Protein AF-S7WW67-F1 (afdb_monomer)

Secondary structure (DSSP, 8-state):
-HHHHHHHHHTHHHHHHHHHHHHHHHHHHHTS-GGGHHHHHHHHHHHGGGHHHHHHHHHHTS-TT-HHHHHHHHHHHHHHHHHHHHHHHHHHHHHHHHHTTSSS-S---S---------------TTSS--SS----------PPPTT--SSSSSS------

Structure (mmCIF, N/CA/C/O backbone):
data_AF-S7WW67-F1
#
_entry.id   AF-S7WW67-F1
#
loop_
_atom_site.group_PDB
_atom_site.id
_atom_site.type_symbol
_atom_site.label_atom_id
_atom_site.label_alt_id
_atom_site.label_comp_id
_atom_site.label_asym_id
_atom_site.label_entity_id
_atom_site.label_seq_id
_atom_site.pdbx_PDB_ins_code
_atom_site.Cartn_x
_atom_site.Cartn_y
_atom_site.Cartn_z
_atom_site.occupancy
_atom_site.B_iso_or_equiv
_atom_site.auth_seq_id
_atom_site.auth_comp_id
_atom_site.auth_asym_id
_atom_site.auth_atom_id
_atom_site.pdbx_PDB_model_num
ATOM 1 N N . MET A 1 1 ? 15.824 29.096 -11.589 1.00 63.78 1 MET A N 1
ATOM 2 C CA . MET A 1 1 ? 14.530 29.105 -10.873 1.00 63.78 1 MET A CA 1
ATOM 3 C C . MET A 1 1 ? 13.388 28.657 -11.778 1.00 63.78 1 MET A C 1
ATOM 5 O O . MET A 1 1 ? 12.548 27.912 -11.303 1.00 63.78 1 MET A O 1
ATOM 9 N N . GLU A 1 2 ? 13.419 28.998 -13.070 1.00 87.81 2 GLU A N 1
ATOM 10 C CA . GLU A 1 2 ? 12.403 28.602 -14.067 1.00 87.81 2 GLU A CA 1
ATOM 11 C C . GLU A 1 2 ? 12.081 27.098 -14.121 1.00 87.81 2 GLU A C 1
ATOM 13 O O . GLU A 1 2 ? 10.916 26.730 -14.059 1.00 87.81 2 GLU A O 1
ATOM 18 N N . ALA A 1 3 ? 13.087 26.213 -14.122 1.00 87.62 3 ALA A N 1
ATOM 19 C CA . ALA A 1 3 ? 12.858 24.762 -14.214 1.00 87.62 3 ALA A CA 1
ATOM 20 C C . ALA A 1 3 ? 12.013 24.185 -13.058 1.00 87.62 3 ALA A C 1
ATOM 22 O O . ALA A 1 3 ? 11.280 23.215 -13.235 1.00 87.62 3 ALA A O 1
ATOM 23 N N . ILE A 1 4 ? 12.100 24.784 -11.865 1.00 88.38 4 ILE A N 1
ATOM 24 C CA . ILE A 1 4 ? 11.300 24.361 -10.707 1.00 88.38 4 ILE A CA 1
ATOM 25 C C . ILE A 1 4 ? 9.850 24.820 -10.883 1.00 88.38 4 ILE A C 1
ATOM 27 O O . ILE A 1 4 ? 8.924 24.062 -10.606 1.00 88.38 4 ILE A O 1
ATOM 31 N N . ILE A 1 5 ? 9.652 26.049 -11.363 1.00 88.56 5 ILE A N 1
ATOM 32 C CA . ILE A 1 5 ? 8.323 26.625 -11.592 1.00 88.56 5 ILE A CA 1
ATOM 33 C C . ILE A 1 5 ? 7.594 25.853 -12.700 1.00 88.56 5 ILE A C 1
ATOM 35 O O . ILE A 1 5 ? 6.417 25.527 -12.550 1.00 88.56 5 ILE A O 1
ATOM 39 N N . GLU A 1 6 ? 8.304 25.479 -13.762 1.00 89.50 6 GLU A N 1
ATOM 40 C CA . GLU A 1 6 ? 7.775 24.658 -14.853 1.00 89.50 6 GLU A CA 1
ATOM 41 C C . GLU A 1 6 ? 7.362 23.259 -14.370 1.00 89.50 6 GLU A C 1
ATOM 43 O O . GLU A 1 6 ? 6.241 22.819 -14.627 1.00 89.50 6 GLU A O 1
ATOM 48 N N . TYR A 1 7 ? 8.208 22.592 -13.576 1.00 90.69 7 TYR A N 1
ATOM 49 C CA . TYR A 1 7 ? 7.877 21.285 -13.001 1.00 90.69 7 TYR A CA 1
ATOM 50 C C . TYR A 1 7 ? 6.633 21.332 -12.098 1.00 90.69 7 TYR A C 1
ATOM 52 O O . TYR A 1 7 ? 5.795 20.427 -12.141 1.00 90.69 7 TYR A O 1
ATOM 60 N N . ILE A 1 8 ? 6.486 22.392 -11.295 1.00 90.00 8 ILE A N 1
ATOM 61 C CA . ILE A 1 8 ? 5.314 22.586 -10.427 1.00 90.00 8 ILE A CA 1
ATOM 62 C C . ILE A 1 8 ? 4.054 22.838 -11.260 1.00 90.00 8 ILE A C 1
ATOM 64 O O . ILE A 1 8 ? 2.995 22.304 -10.934 1.00 90.00 8 ILE A O 1
ATOM 68 N N . SER A 1 9 ? 4.158 23.610 -12.343 1.00 91.38 9 SER A N 1
ATOM 69 C CA . SER A 1 9 ? 3.021 23.882 -13.226 1.00 91.38 9 SER A CA 1
ATOM 70 C C . SER A 1 9 ? 2.527 22.614 -13.932 1.00 91.38 9 SER A C 1
ATOM 72 O O . SER A 1 9 ? 1.318 22.389 -13.996 1.00 91.38 9 SER A O 1
ATOM 74 N N . ILE A 1 10 ? 3.443 21.744 -14.373 1.00 94.50 10 ILE A N 1
ATOM 75 C CA . ILE A 1 10 ? 3.111 20.468 -15.028 1.00 94.50 10 ILE A CA 1
ATOM 76 C C . ILE A 1 10 ? 2.400 19.505 -14.062 1.00 94.50 10 ILE A C 1
ATOM 78 O O . ILE A 1 10 ? 1.428 18.860 -14.445 1.00 94.50 10 ILE A O 1
ATOM 82 N N . ASN A 1 11 ? 2.840 19.435 -12.801 1.00 95.12 11 ASN A N 1
ATOM 83 C CA . ASN A 1 11 ? 2.340 18.461 -11.817 1.00 95.12 11 ASN A CA 1
ATOM 84 C C . ASN A 1 11 ? 1.344 19.056 -10.804 1.00 95.12 11 ASN A C 1
ATOM 86 O O . ASN A 1 11 ? 1.090 18.476 -9.746 1.00 95.12 11 ASN A O 1
ATOM 90 N N . GLN A 1 12 ? 0.756 20.216 -11.111 1.00 94.06 12 GLN A N 1
ATOM 91 C CA . GLN A 1 12 ? -0.112 20.957 -10.190 1.00 94.06 12 GLN A CA 1
ATOM 92 C C . GLN A 1 12 ? -1.290 20.107 -9.668 1.00 94.06 12 GLN A C 1
ATOM 94 O O . GLN A 1 12 ? -1.675 20.206 -8.504 1.00 94.06 12 GLN A O 1
ATOM 99 N N . GLN A 1 13 ? -1.849 19.244 -10.519 1.00 95.44 13 GLN A N 1
ATOM 100 C CA . GLN A 1 13 ? -2.983 18.377 -10.182 1.00 95.44 13 GLN A CA 1
ATOM 101 C C . GLN A 1 13 ? -2.608 17.309 -9.143 1.00 95.44 13 GLN A C 1
ATOM 103 O O . GLN A 1 13 ? -3.328 17.128 -8.160 1.00 95.44 13 GLN A O 1
ATOM 108 N N . GLU A 1 14 ? -1.470 16.636 -9.324 1.00 94.56 14 GLU A N 1
ATOM 109 C CA . GLU A 1 14 ? -0.982 15.603 -8.402 1.00 94.56 14 GLU A CA 1
ATOM 110 C C . GLU A 1 14 ? -0.650 16.197 -7.032 1.00 94.56 14 GLU A C 1
ATOM 112 O O . GLU A 1 14 ? -0.979 15.610 -6.002 1.00 94.56 14 GLU A O 1
ATOM 117 N N . LEU A 1 15 ? -0.082 17.407 -7.017 1.00 94.38 15 LEU A N 1
ATOM 118 C CA . LEU A 1 15 ? 0.196 18.146 -5.788 1.00 94.38 15 LEU A CA 1
ATOM 119 C C . LEU A 1 15 ? -1.087 18.490 -5.024 1.00 94.38 15 LEU A C 1
ATOM 121 O O . LEU A 1 15 ? -1.137 18.295 -3.808 1.00 94.38 15 LEU A O 1
ATOM 125 N N . TYR A 1 16 ? -2.141 18.944 -5.711 1.00 95.62 16 TYR A N 1
ATOM 126 C CA . TYR A 1 16 ? -3.427 19.194 -5.055 1.00 95.62 16 TYR A CA 1
ATOM 127 C C . TYR A 1 16 ? -4.023 17.920 -4.458 1.00 95.62 16 TYR A C 1
ATOM 129 O O . TYR A 1 16 ? -4.446 17.937 -3.301 1.00 95.62 16 TYR A O 1
ATOM 137 N N . ILE A 1 17 ? -4.023 16.813 -5.206 1.00 97.00 17 ILE A N 1
ATOM 138 C CA . ILE A 1 17 ? -4.540 15.528 -4.715 1.00 97.00 17 ILE A CA 1
ATOM 139 C C . ILE A 1 17 ? -3.727 15.057 -3.506 1.00 97.00 17 ILE A C 1
ATOM 141 O O . ILE A 1 17 ? -4.312 14.663 -2.500 1.00 97.00 17 ILE A O 1
ATOM 145 N N . PHE A 1 18 ? -2.398 15.143 -3.569 1.00 95.81 18 PHE A N 1
ATOM 146 C CA . PHE A 1 18 ? -1.509 14.730 -2.484 1.00 95.81 18 PHE A CA 1
ATOM 147 C C . PHE A 1 18 ? -1.754 15.530 -1.199 1.00 95.81 18 PHE A C 1
ATOM 149 O O . PHE A 1 18 ? -1.959 14.946 -0.134 1.00 95.81 18 PHE A O 1
ATOM 156 N N . ILE A 1 19 ? -1.797 16.863 -1.297 1.00 96.56 19 ILE A N 1
ATOM 157 C CA . ILE A 1 19 ? -2.006 17.742 -0.139 1.00 96.56 19 ILE A CA 1
ATOM 158 C C . ILE A 1 19 ? -3.397 17.510 0.462 1.00 96.56 19 ILE A C 1
ATOM 160 O O . ILE A 1 19 ? -3.516 17.298 1.670 1.00 96.56 19 ILE A O 1
ATOM 164 N N . LEU A 1 20 ? -4.449 17.494 -0.365 1.00 97.19 20 LEU A N 1
ATOM 165 C CA . LEU A 1 20 ? -5.817 17.272 0.110 1.00 97.19 20 LEU A CA 1
ATOM 166 C C . LEU A 1 20 ? -5.990 15.878 0.729 1.00 97.19 20 LEU A C 1
ATOM 168 O O . LEU A 1 20 ? -6.643 15.754 1.764 1.00 97.19 20 LEU A O 1
ATOM 172 N N . ALA A 1 21 ? -5.367 14.841 0.161 1.00 96.25 21 ALA A N 1
ATOM 173 C CA . ALA A 1 21 ? -5.405 13.488 0.715 1.00 96.25 21 ALA A CA 1
ATOM 174 C C . ALA A 1 21 ? -4.771 13.410 2.114 1.00 96.25 21 ALA A C 1
ATOM 176 O O . ALA A 1 21 ? -5.307 12.718 2.982 1.00 96.25 21 ALA A O 1
ATOM 177 N N . ILE A 1 22 ? -3.680 14.144 2.368 1.00 96.38 22 ILE A N 1
ATOM 178 C CA . ILE A 1 22 ? -3.060 14.215 3.702 1.00 96.38 22 ILE A CA 1
ATOM 179 C C . ILE A 1 22 ? -4.014 14.862 4.710 1.00 96.38 22 ILE A C 1
ATOM 181 O O . ILE A 1 22 ? -4.226 14.301 5.787 1.00 96.38 22 ILE A O 1
ATOM 185 N N . PHE A 1 23 ? -4.621 16.003 4.361 1.00 97.06 23 PHE A N 1
ATOM 186 C CA . PHE A 1 23 ? -5.593 16.673 5.235 1.00 97.06 23 PHE A CA 1
ATOM 187 C C . PHE A 1 23 ? -6.768 15.757 5.580 1.00 97.06 23 PHE A C 1
ATOM 189 O O . PHE A 1 23 ? -7.123 15.617 6.751 1.00 97.06 23 PHE A O 1
ATOM 196 N N . VAL A 1 24 ? -7.327 15.079 4.574 1.00 96.69 24 VAL A N 1
ATOM 197 C CA . VAL A 1 24 ? -8.407 14.106 4.777 1.00 96.69 24 VAL A CA 1
ATOM 198 C C . VAL A 1 24 ? -7.945 12.955 5.675 1.00 96.69 24 VAL A C 1
ATOM 200 O O . VAL A 1 24 ? -8.668 12.574 6.592 1.00 96.69 24 VAL A O 1
ATOM 203 N N . GLY A 1 25 ? -6.736 12.426 5.471 1.00 93.31 25 GLY A N 1
ATOM 204 C CA . GLY A 1 25 ? -6.187 11.345 6.293 1.00 93.31 25 GLY A CA 1
ATOM 205 C C . GLY A 1 25 ? -6.081 11.709 7.778 1.00 93.31 25 GLY A C 1
ATOM 206 O O . GLY A 1 25 ? -6.506 10.932 8.635 1.00 93.31 25 GLY A O 1
ATOM 207 N N . VAL A 1 26 ? -5.572 12.905 8.091 1.00 94.19 26 VAL A N 1
ATOM 208 C CA . VAL A 1 26 ? -5.446 13.393 9.477 1.00 94.19 26 VAL A CA 1
ATOM 209 C C . VAL A 1 26 ? -6.817 13.597 10.123 1.00 94.19 26 VAL A C 1
ATOM 211 O O . VAL A 1 26 ? -7.038 13.150 11.251 1.00 94.19 26 VAL A O 1
ATOM 214 N N . GLU A 1 27 ? -7.758 14.213 9.408 1.00 95.19 27 GLU A N 1
ATOM 215 C CA . GLU A 1 27 ? -9.103 14.484 9.928 1.00 95.19 27 GLU A CA 1
ATOM 216 C C . GLU A 1 27 ? -9.888 13.191 10.206 1.00 95.19 27 GLU A C 1
ATOM 218 O O . GLU A 1 27 ? -10.606 13.086 11.204 1.00 95.19 27 GLU A O 1
ATOM 223 N N . VAL A 1 28 ? -9.728 12.178 9.346 1.00 93.56 28 VAL A N 1
ATOM 224 C CA . VAL A 1 28 ? -10.399 10.877 9.493 1.00 93.56 28 VAL A CA 1
ATOM 225 C C . VAL A 1 28 ? -9.847 10.095 10.687 1.00 93.56 28 VAL A C 1
ATOM 227 O O . VAL A 1 28 ? -10.633 9.564 11.472 1.00 93.56 28 VAL A O 1
ATOM 230 N N . ILE A 1 29 ? -8.521 10.035 10.865 1.00 91.31 29 ILE A N 1
ATOM 231 C CA . ILE A 1 29 ? -7.899 9.269 11.963 1.00 91.31 29 ILE A CA 1
ATOM 232 C C . ILE A 1 29 ? -8.190 9.917 13.325 1.00 91.31 29 ILE A C 1
ATOM 234 O O . ILE A 1 29 ? -8.442 9.206 14.299 1.00 91.31 29 ILE A O 1
ATOM 238 N N . SER A 1 30 ? -8.226 11.252 13.390 1.00 88.75 30 SER A N 1
ATOM 239 C CA . SER A 1 30 ? -8.481 12.012 14.626 1.00 88.75 30 SER A CA 1
ATOM 240 C C . SER A 1 30 ? -9.851 11.739 15.261 1.00 88.75 30 SER A C 1
ATOM 242 O O . SER A 1 30 ? -10.028 11.959 16.456 1.00 88.75 30 SER A O 1
ATOM 244 N N . LYS A 1 31 ? -10.829 11.252 14.486 1.00 90.12 31 LYS A N 1
ATOM 245 C CA . LYS A 1 31 ? -12.211 11.003 14.941 1.00 90.12 31 LYS A CA 1
ATOM 246 C C . LYS A 1 31 ? -12.478 9.558 15.378 1.00 90.12 31 LYS A C 1
ATOM 248 O O . LYS A 1 31 ? -13.614 9.219 15.710 1.00 90.12 31 LYS A O 1
ATOM 253 N N . VAL A 1 32 ? -11.467 8.688 15.364 1.00 87.81 32 VAL A N 1
ATOM 254 C CA . VAL A 1 32 ? -11.632 7.262 15.692 1.00 87.81 32 VAL A CA 1
ATOM 255 C C . VAL A 1 32 ? -11.616 7.056 17.217 1.00 87.81 32 VAL A C 1
ATOM 257 O O . VAL A 1 32 ? -10.702 7.545 17.880 1.00 87.81 32 VAL A O 1
ATOM 260 N N . PRO A 1 33 ? -12.579 6.316 17.805 1.00 86.44 33 PRO A N 1
ATOM 261 C CA . PRO A 1 33 ? -12.597 6.040 19.243 1.00 86.44 33 PRO A CA 1
ATOM 262 C C . PRO A 1 33 ? -11.421 5.149 19.671 1.00 86.44 33 PRO A C 1
ATOM 264 O O . PRO A 1 33 ? -10.956 4.296 18.911 1.00 86.44 33 PRO A O 1
ATOM 267 N N . THR A 1 34 ? -10.991 5.276 20.930 1.00 82.69 34 THR A N 1
ATOM 268 C CA . THR A 1 34 ? -9.756 4.643 21.435 1.00 82.69 34 THR A CA 1
ATOM 269 C C . THR A 1 34 ? -9.737 3.120 21.358 1.00 82.69 34 THR A C 1
ATOM 271 O O . THR A 1 34 ? -8.687 2.504 21.179 1.00 82.69 34 THR A O 1
ATOM 274 N N . VAL A 1 35 ? -10.919 2.514 21.414 1.00 82.94 35 VAL A N 1
ATOM 275 C CA . VAL A 1 35 ? -11.138 1.069 21.309 1.00 82.94 35 VAL A CA 1
ATOM 276 C C . VAL A 1 35 ? -10.723 0.521 19.932 1.00 82.94 35 VAL A C 1
ATOM 278 O O . VAL A 1 35 ? -10.408 -0.661 19.799 1.00 82.94 35 VAL A O 1
ATOM 281 N N . LEU A 1 36 ? -10.681 1.377 18.904 1.00 86.06 36 LEU A N 1
ATOM 282 C CA . LEU A 1 36 ? -10.352 0.998 17.533 1.00 86.06 36 LEU A CA 1
ATOM 283 C C . LEU A 1 36 ? -8.904 1.314 17.122 1.00 86.06 36 LEU A C 1
ATOM 285 O O . LEU A 1 36 ? -8.524 0.966 16.007 1.00 86.06 36 LEU A O 1
ATOM 289 N N . HIS A 1 37 ? -8.054 1.887 17.981 1.00 86.44 37 HIS A N 1
ATOM 290 C CA . HIS A 1 37 ? -6.667 2.182 17.582 1.00 86.44 37 HIS A CA 1
ATOM 291 C C . HIS A 1 37 ? -5.869 0.925 17.209 1.00 86.44 37 HIS A C 1
ATOM 293 O O . HIS A 1 37 ? -5.113 0.942 16.242 1.00 86.44 37 HIS A O 1
ATOM 299 N N . THR A 1 38 ? -6.065 -0.187 17.921 1.00 89.31 38 THR A N 1
ATOM 300 C CA . THR A 1 38 ? -5.384 -1.461 17.636 1.00 89.31 38 THR A CA 1
ATOM 301 C C . THR A 1 38 ? -5.839 -2.116 16.323 1.00 89.31 38 THR A C 1
ATOM 303 O O . THR A 1 38 ? -4.974 -2.462 15.515 1.00 89.31 38 THR A O 1
ATOM 306 N N . PRO A 1 39 ? -7.149 -2.263 16.028 1.00 86.62 39 PRO A N 1
ATOM 307 C CA . PRO A 1 39 ? -7.575 -2.754 14.718 1.00 86.62 39 PRO A CA 1
ATOM 308 C C . PRO A 1 39 ? -7.249 -1.769 13.587 1.00 86.62 39 PRO A C 1
ATOM 310 O O . PRO A 1 39 ? -6.922 -2.217 12.492 1.00 86.62 39 PRO A O 1
ATOM 313 N N . LEU A 1 40 ? -7.255 -0.453 13.836 1.00 90.06 40 LEU A N 1
ATOM 314 C CA . LEU A 1 40 ? -6.834 0.555 12.854 1.00 90.06 40 LEU A CA 1
ATOM 315 C C . LEU A 1 40 ? -5.338 0.431 12.525 1.00 90.06 40 LEU A C 1
ATOM 317 O O . LEU A 1 40 ? -4.963 0.491 11.358 1.00 90.06 40 LEU A O 1
ATOM 321 N N . MET A 1 41 ? -4.496 0.193 13.535 1.00 89.38 41 MET A N 1
ATOM 322 C CA . MET A 1 41 ? -3.061 -0.057 13.362 1.00 89.38 41 MET A CA 1
ATOM 323 C C . MET A 1 41 ? -2.790 -1.330 12.544 1.00 89.38 41 MET A C 1
ATOM 325 O O . MET A 1 41 ? -1.893 -1.347 11.707 1.00 89.38 41 MET A O 1
ATOM 329 N N . SER A 1 42 ? -3.579 -2.391 12.741 1.00 90.31 42 SER A N 1
ATOM 330 C CA . SER A 1 42 ? -3.501 -3.598 11.902 1.00 90.31 42 SER A CA 1
ATOM 331 C C . SER A 1 42 ? -4.020 -3.343 10.480 1.00 90.31 42 SER A C 1
ATOM 333 O O . SER A 1 42 ? -3.432 -3.811 9.503 1.00 90.31 42 SER A O 1
ATOM 335 N N . GLY A 1 43 ? -5.103 -2.575 10.345 1.00 89.50 43 GLY A N 1
ATOM 336 C CA . GLY A 1 43 ? -5.706 -2.240 9.057 1.00 89.50 43 GLY A CA 1
ATOM 337 C C . GLY A 1 43 ? -4.804 -1.371 8.177 1.00 89.50 43 GLY A C 1
ATOM 338 O O . GLY A 1 43 ? -4.708 -1.615 6.974 1.00 89.50 43 GLY A O 1
ATOM 339 N N . SER A 1 44 ? -4.079 -0.408 8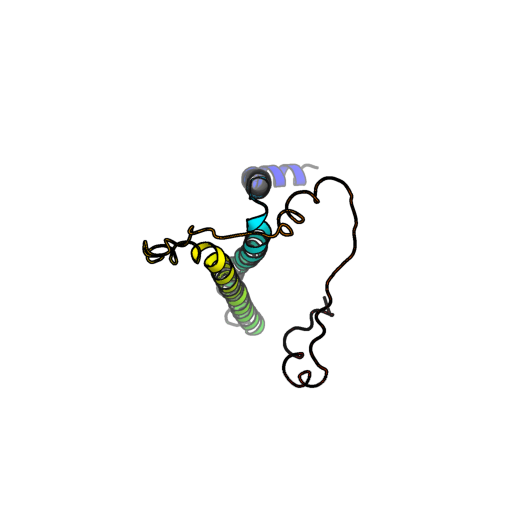.758 1.00 91.31 44 SER A N 1
ATOM 340 C CA . SER A 1 44 ? -3.114 0.413 8.014 1.00 91.31 44 SER A CA 1
ATOM 341 C C . SER A 1 44 ? -1.930 -0.409 7.491 1.00 91.31 44 SER A C 1
ATOM 343 O O . SER A 1 44 ? -1.438 -0.143 6.393 1.00 91.31 44 SER A O 1
ATOM 345 N N . ASN A 1 45 ? -1.532 -1.470 8.205 1.00 91.38 45 ASN A N 1
ATOM 346 C CA . ASN A 1 45 ? -0.545 -2.425 7.704 1.00 91.38 45 ASN A CA 1
ATOM 347 C C . ASN A 1 45 ? -1.055 -3.160 6.449 1.00 91.38 45 ASN A C 1
ATOM 349 O O . ASN A 1 45 ? -0.320 -3.253 5.471 1.00 91.38 45 ASN A O 1
ATOM 353 N N . ALA A 1 46 ? -2.324 -3.584 6.417 1.00 91.06 46 ALA A N 1
ATOM 354 C CA . ALA A 1 46 ? -2.929 -4.186 5.221 1.00 91.06 46 ALA A CA 1
ATOM 355 C C . ALA A 1 46 ? -3.002 -3.203 4.034 1.00 91.06 46 ALA A C 1
ATOM 357 O O . ALA A 1 46 ? -2.746 -3.583 2.891 1.00 91.06 46 ALA A O 1
ATOM 358 N N . LEU A 1 47 ? -3.299 -1.926 4.309 1.00 92.56 47 LEU A N 1
ATOM 359 C CA . LEU A 1 47 ? -3.332 -0.854 3.302 1.00 92.56 47 LEU A CA 1
ATOM 360 C C . LEU A 1 47 ? -1.965 -0.593 2.660 1.00 92.56 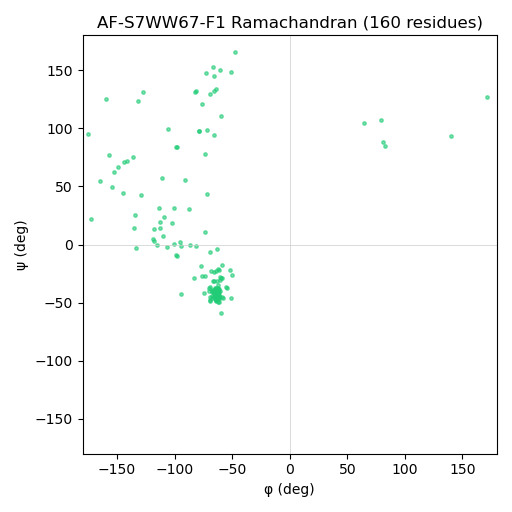47 LEU A C 1
ATOM 362 O O . LEU A 1 47 ? -1.903 -0.267 1.474 1.00 92.56 47 LEU A O 1
ATOM 366 N N . SER A 1 48 ? -0.866 -0.801 3.394 1.00 92.88 48 SER A N 1
ATOM 367 C CA . SER A 1 48 ? 0.487 -0.728 2.820 1.00 92.88 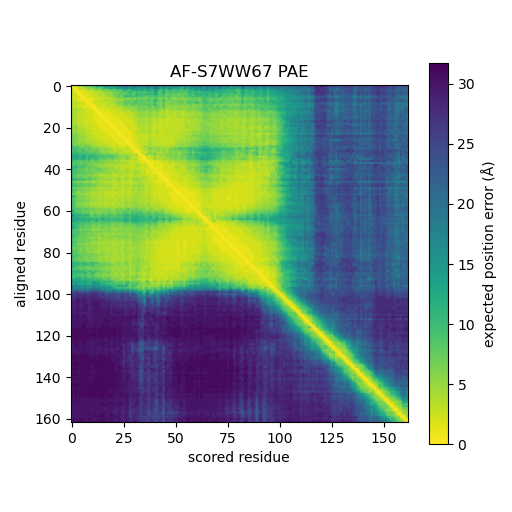48 SER A CA 1
ATOM 368 C C . SER A 1 48 ? 0.706 -1.729 1.675 1.00 92.88 48 SER A C 1
ATOM 370 O O . SER A 1 48 ? 1.587 -1.540 0.839 1.00 92.88 48 SER A O 1
ATOM 372 N N . GLY A 1 49 ? -0.146 -2.753 1.569 1.00 93.00 49 GLY A N 1
ATOM 373 C CA . GLY A 1 49 ? -0.169 -3.710 0.471 1.00 93.00 49 GLY A CA 1
ATOM 374 C C . GLY A 1 49 ? -0.498 -3.122 -0.910 1.00 93.00 49 GLY A C 1
ATOM 375 O O . GLY A 1 49 ? -0.381 -3.842 -1.900 1.00 93.00 49 GLY A O 1
ATOM 376 N N . VAL A 1 50 ? -0.822 -1.823 -1.021 1.00 95.06 50 VAL A N 1
ATOM 377 C CA . VAL A 1 50 ? -0.969 -1.100 -2.308 1.00 95.06 50 VAL A CA 1
ATOM 378 C C . VAL A 1 50 ? 0.245 -1.257 -3.234 1.00 95.06 50 VAL A C 1
ATOM 380 O O . VAL A 1 50 ? 0.114 -1.170 -4.456 1.00 95.06 50 VAL A O 1
ATOM 383 N N . VAL A 1 51 ? 1.413 -1.588 -2.671 1.00 95.50 51 VAL A N 1
ATOM 384 C CA . VAL A 1 51 ? 2.637 -1.946 -3.406 1.00 95.50 51 VAL A CA 1
ATOM 385 C C . VAL A 1 51 ? 2.391 -3.024 -4.474 1.00 95.50 51 VAL A C 1
ATOM 387 O O . VAL A 1 51 ? 3.076 -3.014 -5.495 1.00 95.50 51 VAL A O 1
ATOM 390 N N . ILE A 1 52 ? 1.374 -3.884 -4.317 1.00 96.38 52 ILE A N 1
ATOM 391 C CA . ILE A 1 52 ? 1.002 -4.900 -5.315 1.00 96.38 52 ILE A CA 1
ATOM 392 C C . ILE A 1 52 ? 0.741 -4.301 -6.703 1.00 96.38 52 ILE A C 1
ATOM 394 O O . ILE A 1 52 ? 1.157 -4.879 -7.706 1.00 96.38 52 ILE A O 1
ATOM 398 N N . VAL A 1 53 ? 0.129 -3.112 -6.771 1.00 96.56 53 VAL A N 1
ATOM 399 C CA . VAL A 1 53 ? -0.142 -2.412 -8.035 1.00 96.56 53 VAL A CA 1
ATOM 400 C C . VAL A 1 53 ? 1.173 -2.038 -8.718 1.00 96.56 53 VAL A C 1
ATOM 402 O O . VAL A 1 53 ? 1.351 -2.285 -9.910 1.00 96.56 53 VAL A O 1
ATOM 405 N N . GLY A 1 54 ? 2.130 -1.514 -7.947 1.00 95.25 54 GLY A N 1
ATOM 406 C CA . GLY A 1 54 ? 3.466 -1.187 -8.444 1.00 95.25 54 GLY A CA 1
ATOM 407 C C . GLY A 1 54 ? 4.221 -2.426 -8.924 1.00 95.25 54 GLY A C 1
ATOM 408 O O . GLY A 1 54 ? 4.790 -2.413 -10.014 1.00 95.25 54 GLY A O 1
ATOM 409 N N . SER A 1 55 ? 4.174 -3.521 -8.161 1.00 95.75 55 SER A N 1
ATOM 410 C CA . SER A 1 55 ? 4.840 -4.777 -8.525 1.00 95.75 55 SER A CA 1
ATOM 411 C C . SER A 1 55 ? 4.295 -5.378 -9.823 1.00 95.75 55 SER A C 1
ATOM 413 O O . SER A 1 55 ? 5.081 -5.824 -10.656 1.00 95.75 55 SER A O 1
ATOM 415 N N . ILE A 1 56 ? 2.974 -5.337 -10.037 1.00 96.19 56 ILE A N 1
ATOM 416 C CA . ILE A 1 56 ? 2.345 -5.813 -11.280 1.00 96.19 56 ILE A CA 1
ATOM 417 C C . ILE A 1 56 ? 2.777 -4.953 -12.473 1.00 96.19 56 ILE A C 1
ATOM 419 O O . ILE A 1 56 ? 3.131 -5.496 -13.518 1.00 96.19 56 ILE A O 1
ATOM 423 N N . ILE A 1 57 ? 2.794 -3.623 -12.325 1.00 96.06 57 ILE A N 1
ATOM 424 C CA . ILE A 1 57 ? 3.219 -2.711 -13.400 1.00 96.06 57 ILE A CA 1
ATOM 425 C C . ILE A 1 57 ? 4.690 -2.941 -13.764 1.00 96.06 57 ILE A C 1
ATOM 427 O O . ILE A 1 57 ? 5.026 -2.973 -14.946 1.00 96.06 57 ILE A O 1
ATOM 431 N N . VAL A 1 58 ? 5.566 -3.104 -12.768 1.00 94.19 58 VAL A N 1
ATOM 432 C CA . VAL A 1 58 ? 6.997 -3.363 -12.993 1.00 94.19 58 VAL A CA 1
ATOM 433 C C . VAL A 1 58 ? 7.198 -4.702 -13.695 1.00 94.19 58 VAL A C 1
ATOM 435 O O . VAL A 1 58 ? 7.893 -4.756 -14.708 1.00 94.19 58 VAL A O 1
ATOM 438 N N . LEU A 1 59 ? 6.549 -5.765 -13.213 1.00 94.50 59 LEU A N 1
ATOM 439 C CA . LEU A 1 59 ? 6.634 -7.084 -13.838 1.00 94.50 59 LEU A CA 1
ATOM 440 C C . LEU A 1 59 ? 6.103 -7.060 -15.281 1.00 94.50 59 LEU A C 1
ATOM 442 O O . LEU A 1 59 ? 6.735 -7.623 -16.167 1.00 94.50 59 LEU A O 1
ATOM 446 N N . GLY A 1 60 ? 4.998 -6.353 -15.537 1.00 93.31 60 GLY A N 1
ATOM 447 C CA . GLY A 1 60 ? 4.413 -6.219 -16.876 1.00 93.31 60 GLY A CA 1
ATOM 448 C C . GLY A 1 60 ? 5.248 -5.393 -17.861 1.00 93.31 60 GLY A C 1
ATOM 449 O O . GLY A 1 60 ? 5.110 -5.570 -19.066 1.00 93.31 60 GLY A O 1
ATOM 450 N N . LYS A 1 61 ? 6.122 -4.506 -17.369 1.00 93.69 61 LYS A N 1
ATOM 451 C CA . LYS A 1 61 ? 7.059 -3.712 -18.187 1.00 93.69 61 LYS A CA 1
ATOM 452 C C . LYS A 1 61 ? 8.443 -4.351 -18.322 1.00 93.69 61 LYS A C 1
ATOM 454 O O . LYS A 1 61 ? 9.315 -3.767 -18.955 1.00 93.69 61 LYS A O 1
ATOM 459 N N . THR A 1 62 ? 8.668 -5.498 -17.688 1.00 93.12 62 THR A N 1
ATOM 460 C CA . THR A 1 62 ? 9.976 -6.152 -17.683 1.00 93.12 62 THR A CA 1
ATOM 461 C C . THR A 1 62 ? 10.183 -6.956 -18.962 1.00 93.12 62 THR A C 1
ATOM 463 O O . THR A 1 62 ? 9.331 -7.760 -19.340 1.00 93.12 62 THR A O 1
ATOM 466 N N . ASP A 1 63 ? 11.341 -6.778 -19.600 1.00 92.25 63 ASP A N 1
ATOM 467 C CA . ASP A 1 63 ? 11.704 -7.531 -20.798 1.00 92.25 63 ASP A CA 1
ATOM 468 C C . ASP A 1 63 ? 11.840 -9.040 -20.506 1.00 92.25 63 ASP A C 1
ATOM 470 O O . ASP A 1 63 ? 12.538 -9.422 -19.558 1.00 92.25 63 ASP A O 1
ATOM 474 N N . PRO A 1 64 ? 11.270 -9.927 -21.348 1.00 87.88 64 PRO A N 1
ATOM 475 C CA . PRO A 1 64 ? 11.322 -11.380 -21.140 1.00 87.88 64 PRO A CA 1
ATOM 476 C C . PRO A 1 64 ? 12.734 -11.980 -21.154 1.00 87.88 64 PRO A C 1
ATOM 478 O O . PRO A 1 64 ? 12.948 -13.077 -20.646 1.00 87.88 64 PRO A O 1
ATOM 481 N N . SER A 1 65 ? 13.702 -11.282 -21.750 1.00 91.69 65 SER A N 1
ATOM 482 C CA . SER A 1 65 ? 15.101 -11.710 -21.823 1.00 91.69 65 SER A CA 1
ATOM 483 C C . SER A 1 65 ? 15.861 -11.505 -20.509 1.00 91.69 65 SER A C 1
ATOM 485 O O . SER A 1 65 ? 16.908 -12.123 -20.302 1.00 91.69 65 SER A O 1
ATOM 487 N N . ASN A 1 66 ? 15.347 -10.666 -19.604 1.00 93.00 66 ASN A N 1
ATOM 488 C CA . ASN A 1 66 ? 15.983 -10.371 -18.328 1.00 93.00 66 ASN A CA 1
ATOM 489 C C . ASN A 1 66 ? 15.372 -11.209 -17.196 1.00 93.00 66 ASN A C 1
ATOM 491 O O . ASN A 1 66 ? 14.516 -10.758 -16.433 1.00 93.00 66 ASN A O 1
ATOM 495 N N . TYR A 1 67 ? 15.871 -12.437 -17.053 1.00 92.38 67 TYR A N 1
ATOM 496 C CA . TYR A 1 67 ? 15.423 -13.382 -16.026 1.00 92.38 67 TYR A CA 1
ATOM 497 C C . TYR A 1 67 ? 15.595 -12.868 -14.583 1.00 92.38 67 TYR A C 1
ATOM 499 O O . TYR A 1 67 ? 14.814 -13.229 -13.698 1.00 92.38 67 TYR A O 1
ATOM 507 N N . LEU A 1 68 ? 16.585 -12.005 -14.326 1.00 93.94 68 LEU A N 1
ATOM 508 C CA . LEU A 1 68 ? 16.782 -11.402 -13.004 1.00 93.94 68 LEU A CA 1
ATOM 509 C C . LEU A 1 68 ? 15.658 -10.420 -12.668 1.00 93.94 68 LEU A C 1
ATOM 511 O O . LEU A 1 68 ? 15.064 -10.508 -11.597 1.00 93.94 68 LEU A O 1
ATOM 515 N N . ALA A 1 69 ? 15.321 -9.521 -13.591 1.00 93.06 69 ALA A N 1
ATOM 516 C CA . ALA A 1 69 ? 14.220 -8.585 -13.389 1.00 93.06 69 ALA A CA 1
ATOM 517 C C . ALA A 1 69 ? 12.871 -9.318 -13.295 1.00 93.06 69 ALA A C 1
ATOM 519 O O . ALA A 1 69 ? 12.052 -8.995 -12.434 1.00 93.06 69 ALA A O 1
ATOM 520 N N . LEU A 1 70 ? 12.674 -10.360 -14.111 1.00 93.44 70 LEU A N 1
ATOM 521 C CA . LEU A 1 70 ? 11.449 -11.160 -14.110 1.00 93.44 70 LEU A CA 1
ATOM 522 C C . LEU A 1 70 ? 11.238 -11.891 -12.772 1.00 93.44 70 LEU A C 1
ATOM 524 O O . LEU A 1 70 ? 10.145 -11.862 -12.205 1.00 93.44 70 LEU A O 1
ATOM 528 N N . SER A 1 71 ? 12.295 -12.510 -12.236 1.00 93.81 71 SER A N 1
ATOM 529 C CA . SER A 1 71 ? 12.240 -13.211 -10.945 1.00 93.81 71 SER A CA 1
ATOM 530 C C . SER A 1 71 ? 12.042 -12.258 -9.764 1.00 93.81 71 SER A C 1
ATOM 532 O O . SER A 1 71 ? 11.249 -12.557 -8.870 1.00 93.81 71 SER A O 1
ATOM 534 N N . LEU A 1 72 ? 12.680 -11.083 -9.777 1.00 94.62 72 LEU A N 1
ATOM 535 C CA . LEU A 1 72 ? 12.455 -10.043 -8.768 1.00 94.62 72 LEU A CA 1
ATOM 536 C C . LEU A 1 72 ? 11.038 -9.466 -8.836 1.00 94.62 72 LEU A C 1
ATOM 538 O O . LEU A 1 72 ? 10.410 -9.288 -7.794 1.00 94.62 72 LEU A O 1
ATOM 542 N N . GLY A 1 73 ? 10.506 -9.214 -10.035 1.00 94.50 73 GLY A N 1
ATOM 543 C CA . GLY A 1 73 ? 9.128 -8.753 -10.217 1.00 94.50 73 GLY A CA 1
ATOM 544 C C . GLY A 1 73 ? 8.111 -9.786 -9.727 1.00 94.50 73 GLY A C 1
ATOM 545 O O . GLY A 1 73 ? 7.171 -9.439 -9.012 1.00 94.50 73 GLY A O 1
ATOM 546 N N . PHE A 1 74 ? 8.344 -11.068 -10.019 1.00 94.69 74 PHE A N 1
ATOM 547 C CA . PHE A 1 74 ? 7.523 -12.162 -9.500 1.00 94.69 74 PHE A CA 1
ATOM 548 C C . PHE A 1 74 ? 7.558 -12.229 -7.966 1.00 94.69 74 PHE A C 1
ATOM 550 O O . PHE A 1 74 ? 6.509 -12.295 -7.320 1.00 94.69 74 PHE A O 1
ATOM 557 N N . LEU A 1 75 ? 8.750 -12.144 -7.367 1.00 96.06 75 LEU A N 1
ATOM 558 C CA . LEU A 1 75 ? 8.901 -12.148 -5.912 1.00 96.06 75 LEU A CA 1
ATOM 559 C C . LEU A 1 75 ? 8.251 -10.915 -5.269 1.00 96.06 75 LEU A C 1
ATOM 561 O O . LEU A 1 75 ? 7.618 -11.033 -4.221 1.00 96.06 75 LEU A O 1
ATOM 565 N N . ALA A 1 76 ? 8.345 -9.749 -5.911 1.00 95.75 76 ALA A N 1
ATOM 566 C CA . ALA A 1 76 ? 7.696 -8.524 -5.456 1.00 95.75 76 ALA A CA 1
ATOM 567 C C . ALA A 1 76 ? 6.168 -8.676 -5.413 1.00 95.75 76 ALA A C 1
ATOM 569 O O . ALA A 1 76 ? 5.555 -8.346 -4.399 1.00 95.75 76 ALA A O 1
ATOM 570 N N . VAL A 1 77 ? 5.557 -9.249 -6.458 1.00 96.44 77 VAL A N 1
ATOM 571 C CA . VAL A 1 77 ? 4.110 -9.537 -6.480 1.00 96.44 77 VAL A CA 1
ATOM 572 C C . VAL A 1 77 ? 3.730 -10.531 -5.380 1.00 96.44 77 VAL A C 1
ATOM 574 O O . VAL A 1 77 ? 2.729 -10.328 -4.687 1.00 96.44 77 VAL A O 1
ATOM 577 N N . LEU A 1 78 ? 4.535 -11.578 -5.170 1.00 96.50 78 LEU A N 1
ATOM 578 C CA . LEU A 1 78 ? 4.287 -12.580 -4.132 1.00 96.50 78 LEU A CA 1
ATOM 579 C C . LEU A 1 78 ? 4.322 -11.961 -2.727 1.00 96.50 78 LEU A C 1
ATOM 581 O O . LEU A 1 78 ? 3.380 -12.130 -1.952 1.00 96.50 78 LEU A O 1
ATOM 585 N N . LEU A 1 79 ? 5.362 -11.185 -2.414 1.00 95.44 79 LEU A N 1
ATOM 586 C CA . LEU A 1 79 ? 5.494 -10.495 -1.127 1.00 95.44 79 LEU A CA 1
ATOM 587 C C . LEU A 1 79 ? 4.396 -9.445 -0.918 1.00 95.44 79 LEU A C 1
ATOM 589 O O . LEU A 1 79 ? 3.845 -9.341 0.180 1.00 95.44 79 LEU A O 1
ATOM 593 N N . ALA A 1 80 ? 4.031 -8.703 -1.965 1.00 95.75 80 ALA A N 1
ATOM 594 C CA . ALA A 1 80 ? 2.949 -7.729 -1.894 1.00 95.75 80 ALA A CA 1
ATOM 595 C C . ALA A 1 80 ? 1.595 -8.405 -1.620 1.00 95.75 80 ALA A C 1
ATOM 597 O O . ALA A 1 80 ? 0.828 -7.942 -0.775 1.00 95.75 80 ALA A O 1
ATOM 598 N N . THR A 1 81 ? 1.336 -9.549 -2.259 1.00 95.44 81 THR A N 1
ATOM 599 C CA . THR A 1 81 ? 0.121 -10.343 -2.028 1.00 95.44 81 THR A CA 1
ATOM 600 C C . THR A 1 81 ? 0.057 -10.863 -0.592 1.00 95.44 81 THR A C 1
ATOM 602 O O . THR A 1 81 ? -0.992 -10.775 0.045 1.00 95.44 81 THR A O 1
ATOM 605 N N . LEU A 1 82 ? 1.177 -11.348 -0.041 1.00 94.75 82 LEU A N 1
ATOM 606 C CA . LEU A 1 82 ? 1.246 -11.784 1.358 1.00 94.75 82 LEU A CA 1
ATOM 607 C C . LEU A 1 82 ? 0.964 -10.641 2.342 1.00 94.75 82 LEU A C 1
ATOM 609 O O . LEU A 1 82 ? 0.288 -10.868 3.344 1.00 94.75 82 LEU A O 1
ATOM 613 N N . ASN A 1 83 ? 1.429 -9.421 2.057 1.00 93.88 83 ASN A N 1
ATOM 614 C CA . ASN A 1 83 ? 1.153 -8.248 2.892 1.00 93.88 83 ASN A CA 1
ATOM 615 C C . ASN A 1 83 ? -0.350 -7.904 2.897 1.00 93.88 83 ASN A C 1
ATOM 617 O O . ASN A 1 83 ? -0.954 -7.786 3.964 1.00 93.88 83 ASN A O 1
ATOM 621 N N . VAL A 1 84 ? -0.981 -7.868 1.717 1.00 94.38 84 VAL A N 1
ATOM 622 C CA . VAL A 1 84 ? -2.430 -7.637 1.579 1.00 94.38 84 VAL A CA 1
ATOM 623 C C . VAL A 1 84 ? -3.223 -8.719 2.320 1.00 94.38 84 VAL A C 1
ATOM 625 O O . VAL A 1 84 ? -3.982 -8.425 3.244 1.00 94.38 84 VAL A O 1
ATOM 628 N N . VAL A 1 85 ? -3.031 -9.990 1.955 1.00 94.44 85 VAL A N 1
ATOM 629 C CA . VAL A 1 85 ? -3.827 -11.106 2.494 1.00 94.44 85 VAL A CA 1
ATOM 630 C C . VAL A 1 85 ? -3.578 -11.294 3.991 1.00 94.44 85 VAL A C 1
ATOM 632 O O . VAL A 1 85 ? -4.527 -11.444 4.762 1.00 94.44 85 VAL A O 1
ATOM 635 N N . GLY A 1 86 ? -2.316 -11.242 4.424 1.00 90.69 86 GLY A N 1
ATOM 636 C CA . GLY A 1 86 ? -1.942 -11.363 5.831 1.00 90.69 86 GLY A CA 1
ATOM 637 C C . GLY A 1 86 ? -2.484 -10.212 6.678 1.00 90.69 86 GLY A C 1
ATOM 638 O O . GLY A 1 86 ? -3.059 -10.449 7.742 1.00 90.69 86 GLY A O 1
ATOM 639 N N . GLY A 1 87 ? -2.378 -8.975 6.185 1.00 89.56 87 GLY A N 1
ATOM 640 C CA . GLY A 1 87 ? -2.900 -7.793 6.866 1.00 89.56 87 GLY A CA 1
ATOM 641 C C . GLY A 1 87 ? -4.420 -7.836 7.050 1.00 89.56 87 GLY A C 1
ATOM 642 O O . GLY A 1 87 ? -4.921 -7.584 8.152 1.00 89.56 87 GLY A O 1
ATOM 643 N N . PHE A 1 88 ? -5.170 -8.216 6.010 1.00 90.44 88 PHE A N 1
ATOM 644 C CA . PHE A 1 88 ? -6.630 -8.333 6.104 1.00 90.44 88 PHE A CA 1
ATOM 645 C C . PHE A 1 88 ? -7.073 -9.509 6.985 1.00 90.44 88 PHE A C 1
ATOM 647 O O . PHE A 1 88 ? -8.024 -9.366 7.756 1.00 90.44 88 PHE A O 1
ATOM 654 N N . ALA A 1 89 ? -6.369 -10.645 6.950 1.00 90.38 89 ALA A N 1
ATOM 655 C CA . ALA A 1 89 ? -6.693 -11.800 7.789 1.00 90.38 89 ALA A CA 1
ATOM 656 C C . ALA A 1 89 ? -6.548 -11.497 9.292 1.00 90.38 89 ALA A C 1
ATOM 658 O O . ALA A 1 89 ? -7.411 -11.870 10.090 1.00 90.38 89 ALA A O 1
ATOM 659 N N . VAL A 1 90 ? -5.480 -10.793 9.685 1.00 86.94 90 VAL A N 1
ATOM 660 C CA . VAL A 1 90 ? -5.262 -10.388 11.084 1.00 86.94 90 VAL A CA 1
ATOM 661 C C . VAL A 1 90 ? -6.300 -9.355 11.521 1.00 86.94 90 VAL A C 1
ATOM 663 O O . VAL A 1 90 ? -6.900 -9.499 12.587 1.00 86.94 90 VAL A O 1
ATOM 666 N N . THR A 1 91 ? -6.578 -8.365 10.671 1.00 89.31 91 THR A N 1
ATOM 667 C CA . THR A 1 91 ? -7.566 -7.317 10.967 1.00 89.31 91 THR A CA 1
ATOM 668 C C . THR A 1 91 ? -8.971 -7.899 11.139 1.00 89.31 91 THR A C 1
ATOM 670 O O . THR A 1 91 ? -9.668 -7.544 12.088 1.00 89.31 91 THR A O 1
ATOM 673 N N . ASN A 1 92 ? -9.374 -8.860 10.302 1.00 87.12 92 ASN A N 1
ATOM 674 C CA . ASN A 1 92 ? -10.677 -9.523 10.425 1.00 87.12 92 ASN A CA 1
ATOM 675 C C . ASN A 1 92 ? -10.829 -10.266 11.759 1.00 87.12 92 ASN A C 1
ATOM 677 O O . ASN A 1 92 ? -11.835 -10.086 12.443 1.00 87.12 92 ASN A O 1
ATOM 681 N N . ARG A 1 93 ? -9.800 -11.005 12.193 1.00 86.75 93 ARG A N 1
ATOM 682 C CA . ARG A 1 93 ? -9.793 -11.673 13.508 1.00 86.75 93 ARG A CA 1
ATOM 683 C C . ARG A 1 93 ? -9.882 -10.679 14.667 1.00 86.75 93 ARG A C 1
ATOM 685 O O . ARG A 1 93 ? -10.521 -10.969 15.676 1.00 86.75 93 ARG A O 1
ATOM 692 N N . MET A 1 94 ? -9.272 -9.499 14.528 1.00 85.19 94 MET A N 1
ATOM 693 C CA . MET A 1 94 ? -9.404 -8.432 15.525 1.00 85.19 94 MET A CA 1
ATOM 694 C C . MET A 1 94 ? -10.825 -7.861 15.571 1.00 85.19 94 MET A C 1
ATOM 696 O O . MET A 1 94 ? -11.359 -7.633 16.655 1.00 85.19 94 MET A O 1
ATOM 700 N N . LEU A 1 95 ? -11.461 -7.667 14.413 1.00 81.69 95 LEU A N 1
ATOM 701 C CA . LEU A 1 95 ? -12.816 -7.116 14.320 1.00 81.69 95 LEU A CA 1
ATOM 702 C C . LEU A 1 95 ? -13.909 -8.108 14.748 1.00 81.69 95 LEU A C 1
ATOM 704 O O . LEU A 1 95 ? -14.962 -7.700 15.243 1.00 81.69 95 LEU A O 1
ATOM 708 N N . GLU A 1 96 ? -13.665 -9.412 14.624 1.00 80.88 96 GLU A N 1
ATOM 709 C CA . GLU A 1 96 ? -14.567 -10.464 15.115 1.00 80.88 96 GLU A CA 1
ATOM 710 C C . GLU A 1 96 ? -14.801 -10.385 16.632 1.00 80.88 96 GLU A C 1
ATOM 712 O O . GLU A 1 96 ? -15.895 -10.706 17.109 1.00 80.88 96 GLU A O 1
ATOM 717 N N . MET A 1 97 ? -13.826 -9.868 17.389 1.00 70.00 97 MET A N 1
ATOM 718 C CA . MET A 1 97 ? -13.953 -9.657 18.834 1.00 70.00 97 MET A CA 1
ATOM 719 C C . MET A 1 97 ? -15.004 -8.593 19.194 1.00 70.00 97 MET A C 1
ATOM 721 O O . MET A 1 97 ? -15.590 -8.670 20.271 1.00 70.00 97 MET A O 1
ATOM 725 N N . PHE A 1 98 ? -15.323 -7.664 18.283 1.00 72.31 98 PHE A N 1
ATOM 726 C CA . PHE A 1 98 ? -16.413 -6.695 18.470 1.00 72.31 98 PHE A CA 1
ATOM 727 C C . PHE A 1 98 ? -17.790 -7.260 18.107 1.00 72.31 98 PHE A C 1
ATOM 729 O O . PHE A 1 98 ? -18.797 -6.864 18.692 1.00 72.31 98 PHE A O 1
ATOM 736 N N . LYS A 1 99 ? -17.860 -8.220 17.175 1.00 66.69 99 LYS A N 1
ATOM 737 C CA . LYS A 1 99 ? -19.129 -8.850 16.762 1.00 66.69 99 LYS A CA 1
ATOM 738 C C . LYS A 1 99 ? -19.660 -9.862 17.780 1.00 66.69 99 LYS A C 1
ATOM 740 O O . LYS A 1 99 ? -20.870 -10.070 17.866 1.00 66.69 99 LYS A O 1
ATOM 745 N N . LYS A 1 100 ? -18.783 -10.478 18.580 1.00 58.06 100 LYS A N 1
ATOM 746 C CA . LYS A 1 100 ? -19.140 -11.578 19.497 1.00 58.06 100 LYS A CA 1
ATOM 747 C C . LYS A 1 100 ? -20.023 -11.168 20.692 1.00 58.06 100 LYS A C 1
ATOM 749 O O . LYS A 1 100 ? -20.536 -12.044 21.384 1.00 58.06 100 LYS A O 1
ATOM 754 N N . ASN A 1 101 ? -20.292 -9.877 20.887 1.00 51.81 101 ASN A N 1
ATOM 755 C CA . ASN A 1 101 ? -21.169 -9.393 21.960 1.00 51.81 101 ASN A CA 1
ATOM 756 C C . ASN A 1 101 ? -22.670 -9.355 21.608 1.00 51.81 101 ASN A C 1
ATOM 758 O O . ASN A 1 101 ? -23.467 -9.004 22.469 1.00 51.81 101 ASN A O 1
ATOM 762 N N . GLN A 1 102 ? -23.082 -9.748 20.395 1.00 51.66 102 GLN A N 1
ATOM 763 C CA . GLN A 1 102 ? -24.492 -9.654 19.966 1.00 51.66 102 GLN A CA 1
ATOM 764 C C . GLN A 1 102 ? -25.251 -10.998 19.899 1.00 51.66 102 GLN A C 1
ATOM 766 O O . GLN A 1 102 ? -26.443 -11.007 19.606 1.00 51.66 102 GLN A O 1
ATOM 771 N N . VAL A 1 103 ? -24.607 -12.147 20.171 1.00 51.16 103 VAL A N 1
ATOM 772 C CA . VAL A 1 103 ? -25.234 -13.486 19.990 1.00 51.16 103 VAL A CA 1
ATOM 773 C C . VAL A 1 103 ? -25.421 -14.277 21.299 1.00 51.16 103 VAL A C 1
ATOM 775 O O . VAL A 1 103 ? -26.034 -15.340 21.305 1.00 51.16 103 VAL A O 1
ATOM 778 N N . LYS A 1 104 ? -25.017 -13.741 22.455 1.00 43.50 104 LYS A N 1
ATOM 779 C CA . LYS A 1 104 ? -25.368 -14.307 23.774 1.00 43.50 104 LYS A CA 1
ATOM 780 C C . LYS A 1 104 ? -26.336 -13.402 24.538 1.00 43.50 104 LYS A C 1
ATOM 782 O O . LYS A 1 104 ? -26.048 -12.983 25.649 1.00 43.50 104 LYS A O 1
ATOM 787 N N . ASN A 1 105 ? -27.491 -13.091 23.952 1.00 47.12 105 ASN A N 1
ATOM 788 C CA . ASN A 1 105 ? -28.608 -12.573 24.745 1.00 47.12 105 ASN A CA 1
ATOM 789 C C . ASN A 1 105 ? -29.975 -12.897 24.127 1.00 47.12 105 ASN A C 1
ATOM 791 O O . ASN A 1 105 ? -30.728 -12.021 23.718 1.00 47.12 105 ASN A O 1
ATOM 795 N N . LYS A 1 106 ? -30.278 -14.194 24.017 1.00 46.81 106 LYS A N 1
ATOM 796 C CA . LYS A 1 106 ? -31.653 -14.671 23.802 1.00 46.81 106 LYS A CA 1
ATOM 797 C C . LYS A 1 106 ? -32.043 -15.866 24.672 1.00 46.81 106 LYS A C 1
ATOM 799 O O . LYS A 1 106 ? -33.049 -16.476 24.376 1.00 46.81 106 LYS A O 1
ATOM 804 N N . ASN A 1 107 ? -31.278 -16.196 25.720 1.00 45.44 107 ASN A N 1
ATOM 805 C CA . ASN A 1 107 ? -31.605 -17.286 26.654 1.00 45.44 107 ASN A CA 1
ATOM 806 C C . ASN A 1 107 ? -30.966 -17.064 28.044 1.00 45.44 107 ASN A C 1
ATOM 808 O O . ASN A 1 107 ? -30.303 -17.954 28.566 1.00 45.44 107 ASN A O 1
ATOM 812 N N . HIS A 1 108 ? -31.111 -15.882 28.647 1.00 52.03 108 HIS A N 1
ATOM 813 C CA . HIS A 1 108 ? -31.250 -15.863 30.106 1.00 52.03 108 HIS A CA 1
ATOM 814 C C . HIS A 1 108 ? -32.737 -15.746 30.372 1.00 52.03 108 HIS A C 1
ATOM 816 O O . HIS A 1 108 ? -33.317 -14.666 30.440 1.00 52.03 108 HIS A O 1
ATOM 822 N N . ASP A 1 109 ? -33.319 -16.939 30.331 1.00 45.91 109 ASP A N 1
ATOM 823 C CA . ASP A 1 109 ? -34.68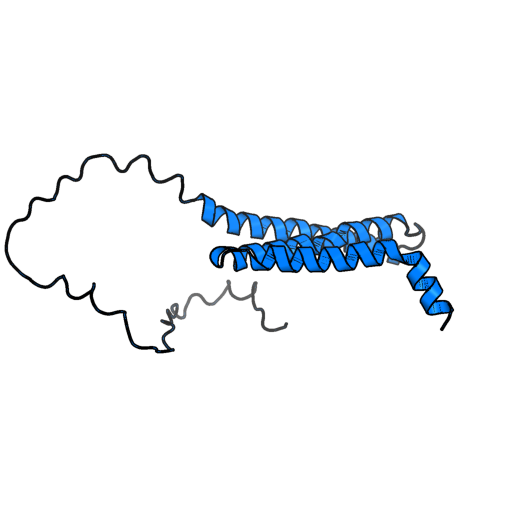6 -17.243 30.670 1.00 45.91 109 ASP A CA 1
ATOM 824 C C . ASP A 1 109 ? -35.035 -16.662 32.043 1.00 45.91 109 ASP A C 1
ATOM 826 O O . ASP A 1 109 ? -34.206 -16.516 32.946 1.00 45.91 109 ASP A O 1
ATOM 830 N N . PHE A 1 110 ? -36.300 -16.313 32.137 1.00 63.31 110 PHE A N 1
ATOM 831 C CA . PHE A 1 110 ? -37.010 -15.566 33.154 1.00 63.31 110 PHE A CA 1
ATOM 832 C C . PHE A 1 110 ? -37.193 -16.375 34.461 1.00 63.31 110 PHE A C 1
ATOM 834 O O . PHE A 1 110 ? -38.248 -16.361 35.087 1.00 63.31 110 PHE A O 1
ATOM 841 N N . THR A 1 111 ? -36.158 -17.084 34.919 1.00 52.31 111 THR A N 1
ATOM 842 C CA . THR A 1 111 ? -36.186 -17.858 36.170 1.00 52.31 111 THR A CA 1
ATOM 843 C C . THR A 1 111 ? -34.908 -17.663 36.988 1.00 52.31 111 THR A C 1
ATOM 845 O O . THR A 1 111 ? -34.073 -18.557 37.083 1.00 52.31 111 THR A O 1
ATOM 848 N N . ASP A 1 112 ? -34.754 -16.513 37.643 1.00 48.94 112 ASP A N 1
ATOM 849 C CA . ASP A 1 112 ? -34.062 -16.494 38.942 1.00 48.94 112 ASP A CA 1
ATOM 850 C C . ASP A 1 112 ? -34.755 -15.500 39.879 1.00 48.94 112 ASP A C 1
ATOM 852 O O . ASP A 1 112 ? -34.287 -14.402 40.171 1.00 48.94 112 ASP A O 1
ATOM 856 N N . ASN A 1 113 ? -35.948 -15.896 40.321 1.00 52.00 113 ASN A N 1
ATOM 857 C CA . ASN A 1 113 ? -36.622 -15.295 41.460 1.00 52.00 113 ASN A CA 1
ATOM 858 C C . ASN A 1 113 ? -35.920 -15.750 42.752 1.00 52.00 113 ASN A C 1
ATOM 860 O O . ASN A 1 113 ? -36.398 -16.649 43.444 1.00 52.00 113 ASN A O 1
ATOM 864 N N . ARG A 1 114 ? -34.765 -15.153 43.067 1.00 54.00 114 ARG A N 1
ATOM 865 C CA . ARG A 1 114 ? -34.065 -15.352 44.351 1.00 54.00 114 ARG A CA 1
ATOM 866 C C . ARG A 1 114 ? -33.687 -14.042 45.043 1.00 54.00 114 ARG A C 1
ATOM 868 O O . ARG A 1 114 ? -32.644 -13.936 45.677 1.00 54.00 114 ARG A O 1
ATOM 875 N N . TYR A 1 115 ? -34.610 -13.082 45.033 1.00 49.91 115 TYR A N 1
ATOM 876 C CA . TYR A 1 115 ? -34.641 -11.982 46.009 1.00 49.91 115 TYR A CA 1
ATOM 877 C C . TYR A 1 115 ? -35.421 -12.350 47.286 1.00 49.91 115 TYR A C 1
ATOM 879 O O . TYR A 1 115 ? -36.005 -11.482 47.931 1.00 49.91 115 TYR A O 1
ATOM 887 N N . LEU A 1 116 ? -35.439 -13.629 47.686 1.00 49.91 116 LEU A N 1
ATOM 888 C CA . LEU A 1 116 ? -35.786 -13.967 49.065 1.00 49.91 116 LEU A CA 1
ATOM 889 C C . LEU A 1 116 ? -34.557 -13.712 49.937 1.00 49.91 116 LEU A C 1
ATOM 891 O O . LEU A 1 116 ? -33.650 -14.536 50.023 1.00 49.91 116 LEU A O 1
ATOM 895 N N . LEU A 1 117 ? -34.546 -12.545 50.573 1.00 50.81 117 LEU A N 1
ATOM 896 C CA . LEU A 1 117 ? -33.692 -12.244 51.714 1.00 50.81 117 LEU A CA 1
ATOM 897 C C . LEU A 1 117 ? -34.171 -13.060 52.923 1.00 50.81 117 LEU A C 1
ATOM 899 O O . LEU A 1 117 ? -35.337 -12.948 53.307 1.00 50.81 117 LEU A O 1
ATOM 903 N N . PRO A 1 118 ? -33.264 -13.779 53.598 1.00 41.31 118 PRO A N 1
ATOM 904 C CA . PRO A 1 118 ? -33.356 -13.826 55.044 1.00 41.31 118 PRO A CA 1
ATOM 905 C C . PRO A 1 118 ? -32.021 -13.454 55.690 1.00 41.31 118 PRO A C 1
ATOM 907 O O . PRO A 1 118 ? -30.977 -14.014 55.383 1.00 41.31 118 PRO A O 1
ATOM 910 N N . GLY A 1 119 ? -32.109 -12.542 56.656 1.00 39.84 119 GLY A N 1
ATOM 911 C CA . GLY A 1 119 ? -31.356 -12.665 57.898 1.00 39.84 119 GLY A CA 1
ATOM 912 C C . GLY A 1 119 ? -29.880 -12.272 57.882 1.00 39.84 119 GLY A C 1
ATOM 913 O O . GLY A 1 119 ? -29.015 -13.056 57.529 1.00 39.84 119 GLY A O 1
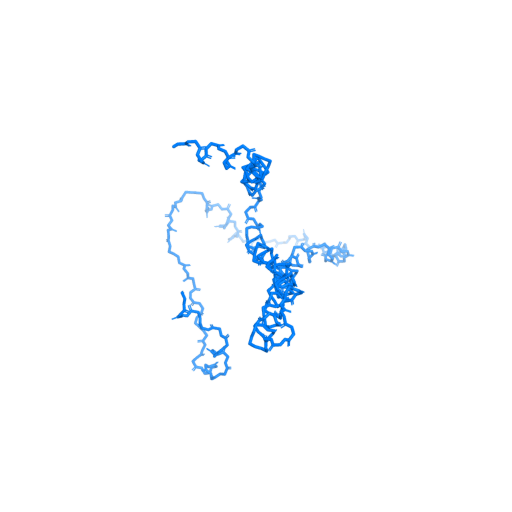ATOM 914 N N . SER A 1 120 ? -29.626 -11.118 58.506 1.00 45.50 120 SER A N 1
ATOM 915 C CA . SER A 1 120 ? -28.571 -10.946 59.514 1.00 45.50 120 SER A CA 1
ATOM 916 C C . SER A 1 120 ? -27.108 -11.110 59.075 1.00 45.50 120 SER A C 1
ATOM 918 O O . SER A 1 120 ? -26.565 -12.208 59.044 1.00 45.50 120 SER A O 1
ATOM 920 N N . GLY A 1 121 ? -26.417 -9.974 58.941 1.00 36.88 121 GLY A N 1
ATOM 921 C CA . GLY A 1 121 ? -24.959 -9.909 59.075 1.00 36.88 121 GLY A CA 1
ATOM 922 C C . GLY A 1 121 ? -24.312 -8.984 58.056 1.00 36.88 121 GLY A C 1
ATOM 923 O O . GLY A 1 121 ? -24.014 -9.388 56.938 1.00 36.88 121 GLY A O 1
ATOM 924 N N . GLY A 1 122 ? -24.096 -7.723 58.434 1.00 50.50 122 GLY A N 1
ATOM 925 C CA . GLY A 1 122 ? -23.387 -6.757 57.601 1.00 50.50 122 GLY A CA 1
ATOM 926 C C . GLY A 1 122 ? -21.921 -7.139 57.400 1.00 50.50 122 GLY A C 1
ATOM 927 O O . GLY A 1 122 ? -21.238 -7.454 58.367 1.00 50.50 122 GLY A O 1
ATOM 928 N N . THR A 1 123 ? -21.437 -7.103 56.152 1.00 46.69 123 THR A N 1
ATOM 929 C CA . THR A 1 123 ? -20.000 -6.958 55.800 1.00 46.69 123 THR A CA 1
ATOM 930 C C . THR A 1 123 ? -19.726 -6.774 54.294 1.00 46.69 123 THR A C 1
ATOM 932 O O . THR A 1 123 ? -18.614 -7.037 53.851 1.00 46.69 123 THR A O 1
ATOM 935 N N . LEU A 1 124 ? -20.680 -6.317 53.465 1.00 44.06 124 LEU A N 1
ATOM 936 C CA . LEU A 1 124 ? -20.502 -6.399 52.000 1.00 44.06 124 LEU A CA 1
ATOM 937 C C . LEU A 1 124 ? -20.860 -5.155 51.168 1.00 44.06 124 LEU A C 1
ATOM 939 O O . LEU A 1 124 ? -21.117 -5.279 49.980 1.00 44.06 124 LEU A O 1
ATOM 943 N N . TYR A 1 125 ? -20.816 -3.953 51.747 1.00 43.38 125 TYR A N 1
ATOM 944 C CA . TYR A 1 125 ? -20.871 -2.693 50.975 1.00 43.38 125 TYR A CA 1
ATOM 945 C C . TYR A 1 125 ? -19.547 -1.905 51.026 1.00 43.38 125 TYR A C 1
ATOM 947 O O . TYR A 1 125 ? -19.494 -0.720 50.729 1.00 43.38 125 TYR A O 1
ATOM 955 N N . ARG A 1 126 ? -18.450 -2.589 51.379 1.00 41.19 126 ARG A N 1
ATOM 956 C CA . ARG A 1 126 ? -17.095 -2.033 51.566 1.00 41.19 126 ARG A CA 1
ATOM 957 C C . ARG A 1 126 ? -16.300 -1.835 50.260 1.00 41.19 126 ARG A C 1
ATOM 959 O O . ARG A 1 126 ? -15.175 -1.377 50.333 1.00 41.19 126 ARG A O 1
ATOM 966 N N . TRP A 1 127 ? -16.842 -2.179 49.089 1.00 38.94 127 TRP A N 1
ATOM 967 C CA . TRP A 1 127 ? -16.084 -2.185 47.821 1.00 38.94 127 TRP A CA 1
ATOM 968 C C . TRP A 1 127 ? -16.616 -1.236 46.741 1.00 38.94 127 TRP A C 1
ATOM 970 O O . TRP A 1 127 ? -16.110 -1.256 45.627 1.00 38.94 127 TRP A O 1
ATOM 980 N N . TYR A 1 128 ? -17.631 -0.421 47.040 1.00 42.94 128 TYR A N 1
ATOM 981 C CA . TYR A 1 128 ? -18.246 0.476 46.048 1.00 42.94 128 TYR A CA 1
ATOM 982 C C . TYR A 1 128 ? -18.012 1.966 46.339 1.00 42.94 128 TYR A C 1
ATOM 984 O O . TYR A 1 128 ? -18.684 2.827 45.780 1.00 42.94 128 TYR A O 1
ATOM 992 N N . GLN A 1 129 ? -17.072 2.272 47.235 1.00 44.84 129 GLN A N 1
ATOM 993 C CA . GLN A 1 129 ? -16.811 3.630 47.703 1.00 44.84 129 GLN A CA 1
ATOM 994 C C . GLN A 1 129 ? -15.316 3.855 47.973 1.00 44.84 129 GLN A C 1
ATOM 996 O O . GLN A 1 129 ? -14.973 4.392 49.010 1.00 44.84 129 GLN A O 1
ATOM 1001 N N . ASP A 1 130 ? -14.437 3.398 47.081 1.00 40.56 130 ASP A N 1
ATOM 1002 C CA . ASP A 1 130 ? -13.001 3.715 47.109 1.00 40.56 130 ASP A CA 1
ATOM 1003 C C . ASP A 1 130 ? -12.426 3.523 45.692 1.00 40.56 130 ASP A C 1
ATOM 1005 O O . ASP A 1 130 ? -11.828 2.493 45.404 1.00 40.56 130 ASP A O 1
ATOM 1009 N N . ASP A 1 131 ? -12.675 4.466 44.778 1.00 41.31 131 ASP A N 1
ATOM 1010 C CA . ASP A 1 131 ? -11.758 4.736 43.651 1.00 41.31 131 ASP A CA 1
ATOM 1011 C C . ASP A 1 131 ? -12.092 6.085 42.988 1.00 41.31 131 ASP A C 1
ATOM 1013 O O . ASP A 1 131 ? -12.336 6.218 41.791 1.00 41.31 131 ASP A O 1
ATOM 1017 N N . GLU A 1 132 ? -12.121 7.128 43.812 1.00 44.88 132 GLU A N 1
ATOM 1018 C CA . GLU A 1 132 ? -11.935 8.497 43.351 1.00 44.88 132 GLU A CA 1
ATOM 1019 C C . GLU A 1 132 ? -10.902 9.126 44.286 1.00 44.88 132 GLU A C 1
ATOM 1021 O O . GLU A 1 132 ? -11.077 9.114 45.500 1.00 44.88 132 GLU A O 1
ATOM 1026 N N . SER A 1 133 ? -9.809 9.633 43.710 1.00 41.16 133 SER A N 1
ATOM 1027 C CA . SER A 1 133 ? -8.644 10.258 44.363 1.00 41.16 133 SER A CA 1
ATOM 1028 C C . SER A 1 133 ? -7.546 9.334 44.927 1.00 41.16 133 SER A C 1
ATOM 1030 O O . SER A 1 133 ? -7.445 9.079 46.119 1.00 41.16 133 SER A O 1
ATOM 1032 N N . SER A 1 134 ? -6.611 8.916 44.069 1.00 38.06 134 SER A N 1
ATOM 1033 C CA . SER A 1 134 ? -5.156 9.118 44.254 1.00 38.06 134 SER A CA 1
ATOM 1034 C C . SER A 1 134 ? -4.372 8.331 43.201 1.00 38.06 134 SER A C 1
ATOM 1036 O O . SER A 1 134 ? -4.576 7.141 42.990 1.00 38.06 134 SER A O 1
ATOM 1038 N N . GLY A 1 135 ? -3.487 9.020 42.481 1.00 33.75 135 GLY A N 1
ATOM 1039 C CA . GLY A 1 135 ? -2.670 8.401 41.448 1.00 33.75 135 GLY A CA 1
ATOM 1040 C C . GLY A 1 135 ? -1.683 7.386 42.014 1.00 33.75 135 GLY A C 1
ATOM 1041 O O . GLY A 1 135 ? -1.083 7.620 43.056 1.00 33.75 135 GLY A O 1
ATOM 1042 N N . PHE A 1 136 ? -1.431 6.310 41.276 1.00 34.31 136 PHE A N 1
ATOM 1043 C CA . PHE A 1 136 ? -0.139 5.640 41.319 1.00 34.31 136 PHE A CA 1
ATOM 1044 C C . PHE A 1 136 ? 0.047 4.799 40.055 1.00 34.31 136 PHE A C 1
ATOM 1046 O O . PHE A 1 136 ? -0.762 3.943 39.702 1.00 34.31 136 PHE A O 1
ATOM 1053 N N . CYS A 1 137 ? 1.160 5.069 39.382 1.00 43.72 137 CYS A N 1
ATOM 1054 C CA . CYS A 1 137 ? 1.883 4.098 38.578 1.00 43.72 137 CYS A CA 1
ATOM 1055 C C . CYS A 1 137 ? 2.058 2.786 39.382 1.00 43.72 137 CYS A C 1
ATOM 1057 O O . CYS A 1 137 ? 1.946 2.795 40.597 1.00 43.72 137 CYS A O 1
ATOM 1059 N N . GLU A 1 138 ? 2.436 1.678 38.746 1.00 47.06 138 GLU A N 1
ATOM 1060 C CA . GLU A 1 138 ? 2.914 0.466 39.442 1.00 47.06 138 GLU A CA 1
ATOM 1061 C C . GLU A 1 138 ? 1.846 -0.495 40.024 1.00 47.06 138 GLU A C 1
ATOM 1063 O O . GLU A 1 138 ? 1.548 -0.514 41.216 1.00 47.06 138 GLU A O 1
ATOM 1068 N N . LYS A 1 139 ? 1.383 -1.440 39.191 1.00 36.16 139 LYS A N 1
ATOM 1069 C CA . LYS A 1 139 ? 1.568 -2.888 39.449 1.00 36.16 139 LYS A CA 1
ATOM 1070 C C . LYS A 1 139 ? 1.048 -3.735 38.288 1.00 36.16 139 LYS A C 1
ATOM 1072 O O . LYS A 1 139 ? -0.104 -4.161 38.242 1.00 36.16 139 LYS A O 1
ATOM 1077 N N . ARG A 1 140 ? 1.969 -4.098 37.389 1.00 42.25 140 ARG A N 1
ATOM 1078 C CA . ARG A 1 140 ? 1.843 -5.332 36.605 1.00 42.25 140 ARG A CA 1
ATOM 1079 C C . ARG A 1 140 ? 1.794 -6.505 37.588 1.00 42.25 140 ARG A C 1
ATOM 1081 O O . ARG A 1 140 ? 2.807 -6.833 38.203 1.00 42.25 140 ARG A O 1
ATOM 1088 N N . LYS A 1 141 ? 0.649 -7.178 37.726 1.00 40.31 141 LYS A N 1
ATOM 1089 C CA . LYS A 1 141 ? 0.626 -8.520 38.321 1.00 40.31 141 LYS A CA 1
ATOM 1090 C C . LYS A 1 141 ? 1.244 -9.492 37.325 1.00 40.31 141 LYS A C 1
ATOM 1092 O O . LYS A 1 141 ? 0.636 -9.933 36.357 1.00 40.31 141 LYS A O 1
ATOM 1097 N N . GLN A 1 142 ? 2.511 -9.763 37.587 1.00 42.81 142 GLN A N 1
ATOM 1098 C CA . GLN A 1 142 ? 3.354 -10.754 36.954 1.00 42.81 142 GLN A CA 1
ATOM 1099 C C . GLN A 1 142 ? 2.805 -12.150 37.287 1.00 42.81 142 GLN A C 1
ATOM 1101 O O . GLN A 1 142 ? 3.100 -12.719 38.335 1.00 42.81 142 GLN A O 1
ATOM 1106 N N . HIS A 1 143 ? 1.974 -12.705 36.407 1.00 33.56 143 HIS A N 1
ATOM 1107 C CA . HIS A 1 143 ? 1.669 -14.131 36.425 1.00 33.56 143 HIS A CA 1
ATOM 1108 C C . HIS A 1 143 ? 2.854 -14.847 35.760 1.00 33.56 143 HIS A C 1
ATOM 1110 O O . HIS A 1 143 ? 2.999 -14.824 34.540 1.00 33.56 143 HIS A O 1
ATOM 1116 N N . ARG A 1 144 ? 3.782 -15.381 36.567 1.00 38.31 144 ARG A N 1
ATOM 1117 C CA . ARG A 1 144 ? 4.876 -16.231 36.071 1.00 38.31 144 ARG A CA 1
ATOM 1118 C C . ARG A 1 144 ? 4.319 -17.626 35.762 1.00 38.31 144 ARG A C 1
ATOM 1120 O O . ARG A 1 144 ? 3.833 -18.261 36.697 1.00 38.31 144 ARG A O 1
ATOM 1127 N N . PRO A 1 145 ? 4.413 -18.132 34.519 1.00 41.84 145 PRO A N 1
ATOM 1128 C CA . PRO A 1 145 ? 4.163 -19.540 34.253 1.00 41.84 145 PRO A CA 1
ATOM 1129 C C . PRO A 1 145 ? 5.325 -20.391 34.792 1.00 41.84 145 PRO A C 1
ATOM 1131 O O . PRO A 1 145 ? 6.475 -19.945 34.861 1.00 41.84 145 PRO A O 1
ATOM 1134 N N . SER A 1 146 ? 4.983 -21.601 35.233 1.00 46.31 146 SER A N 1
ATOM 1135 C CA . SER A 1 146 ? 5.878 -22.596 35.828 1.00 46.31 146 SER A CA 1
ATOM 1136 C C . SER A 1 146 ? 6.989 -23.036 34.862 1.00 46.31 146 SER A C 1
ATOM 1138 O O . SER A 1 146 ? 6.830 -23.036 33.645 1.00 46.31 146 SER A O 1
ATOM 1140 N N . ARG A 1 147 ? 8.140 -23.407 35.426 1.00 56.59 147 ARG A N 1
ATOM 1141 C CA . ARG A 1 147 ? 9.462 -23.506 34.782 1.00 56.59 147 ARG A CA 1
ATOM 1142 C C . ARG A 1 147 ? 9.662 -24.701 33.827 1.00 56.59 147 ARG A C 1
ATOM 1144 O O . ARG A 1 147 ? 10.797 -24.910 33.413 1.00 56.59 147 ARG A O 1
ATOM 1151 N N . ASN A 1 148 ? 8.614 -25.446 33.460 1.00 46.44 148 ASN A N 1
ATOM 1152 C CA . ASN A 1 148 ? 8.742 -26.703 32.702 1.00 46.44 148 ASN A CA 1
ATOM 1153 C C . ASN A 1 148 ? 8.086 -26.719 31.304 1.00 46.44 148 ASN A C 1
ATOM 1155 O O . ASN A 1 148 ? 8.214 -27.724 30.617 1.00 46.44 148 ASN A O 1
ATOM 1159 N N . ASP A 1 149 ? 7.506 -25.612 30.822 1.00 45.69 149 ASP A N 1
ATOM 1160 C CA . ASP A 1 149 ? 6.871 -25.548 29.484 1.00 45.69 149 ASP A CA 1
ATOM 1161 C C . ASP A 1 149 ? 7.654 -24.692 28.456 1.00 45.69 149 ASP A C 1
ATOM 1163 O O . ASP A 1 149 ? 7.099 -24.180 27.486 1.00 45.69 149 ASP A O 1
ATOM 1167 N N . ILE A 1 150 ? 8.968 -24.509 28.647 1.00 48.56 150 ILE A N 1
ATOM 1168 C CA . ILE A 1 150 ? 9.807 -23.560 27.872 1.00 48.56 150 ILE A CA 1
ATOM 1169 C C . ILE A 1 150 ? 10.632 -24.262 26.769 1.00 48.56 150 ILE A C 1
ATOM 1171 O O . ILE A 1 150 ? 11.739 -23.846 26.440 1.00 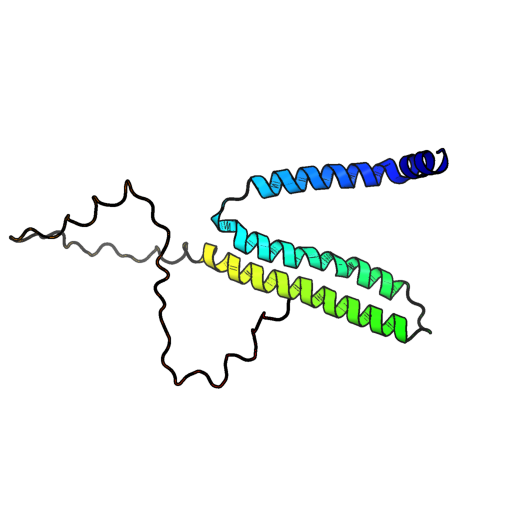48.56 150 ILE A O 1
ATOM 1175 N N . GLY A 1 151 ? 10.120 -25.352 26.192 1.00 43.59 151 GLY A N 1
ATOM 1176 C CA . GLY A 1 151 ? 10.856 -26.133 25.186 1.00 43.59 151 GLY A CA 1
ATOM 1177 C C . GLY A 1 151 ? 10.576 -25.767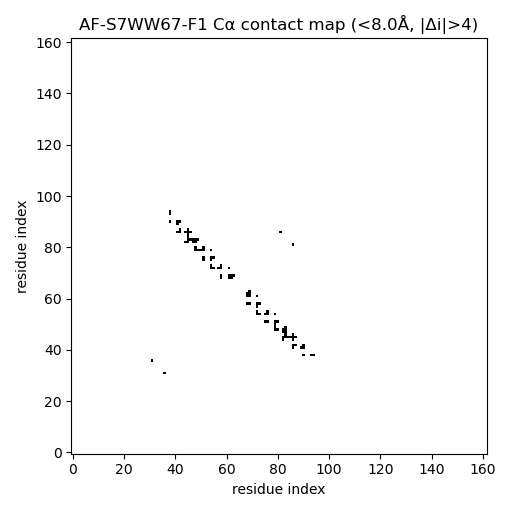 23.726 1.00 43.59 151 GLY A C 1
ATOM 1178 O O . GLY A 1 151 ? 11.502 -25.702 22.926 1.00 43.59 151 GLY A O 1
ATOM 1179 N N . TYR A 1 152 ? 9.314 -25.527 23.351 1.00 47.97 152 TYR A N 1
ATOM 1180 C CA . TYR A 1 152 ? 8.934 -25.648 21.930 1.00 47.97 152 TYR A CA 1
ATOM 1181 C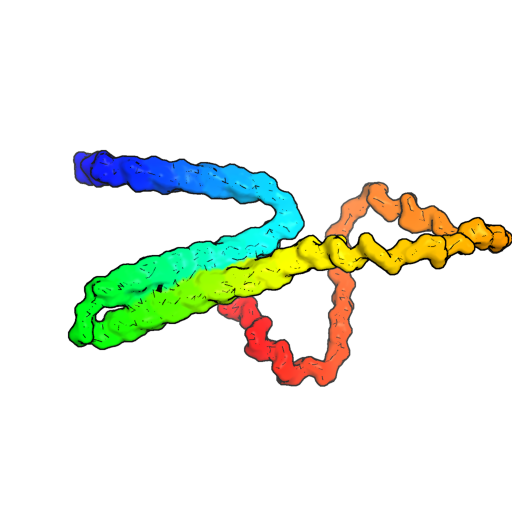 C . TYR A 1 152 ? 8.091 -24.503 21.354 1.00 47.97 152 TYR A C 1
ATOM 1183 O O . TYR A 1 152 ? 7.845 -24.487 20.152 1.00 47.97 152 TYR A O 1
ATOM 1191 N N . PHE A 1 153 ? 7.700 -23.506 22.155 1.00 40.59 153 PHE A N 1
ATOM 1192 C CA . PHE A 1 153 ? 6.805 -22.427 21.699 1.00 40.59 153 PHE A CA 1
ATOM 1193 C C . PHE A 1 153 ? 7.421 -21.014 21.739 1.00 40.59 153 PHE A C 1
ATOM 1195 O O . PHE A 1 153 ? 6.714 -20.023 21.599 1.00 40.59 153 PHE A O 1
ATOM 1202 N N . SER A 1 154 ? 8.745 -20.905 21.902 1.00 41.09 154 SER A N 1
ATOM 1203 C CA . SER A 1 154 ? 9.468 -19.617 21.966 1.00 41.09 154 SER A CA 1
ATOM 1204 C C . SER A 1 154 ? 10.353 -19.314 20.749 1.00 41.09 154 SER A C 1
ATOM 1206 O O . SER A 1 154 ? 11.083 -18.327 20.767 1.00 41.09 154 SER A O 1
ATOM 1208 N N . LEU A 1 155 ? 10.298 -20.116 19.676 1.00 45.28 155 LEU A N 1
ATOM 1209 C CA . LEU A 1 155 ? 11.119 -19.886 18.473 1.00 45.28 155 LEU A CA 1
ATOM 1210 C C . LEU A 1 155 ? 10.397 -19.184 17.313 1.00 45.28 155 LEU A C 1
ATOM 1212 O O . LEU A 1 155 ? 11.063 -18.768 16.373 1.00 45.28 155 LEU A O 1
ATOM 1216 N N . LEU A 1 156 ? 9.074 -18.994 17.369 1.00 43.31 156 LEU A N 1
ATOM 1217 C CA . LEU A 1 156 ? 8.325 -18.397 16.249 1.00 43.31 156 LEU A CA 1
ATOM 1218 C C . LEU A 1 156 ? 8.020 -16.896 16.380 1.00 43.31 156 LEU A C 1
ATOM 1220 O O . LEU A 1 156 ? 7.602 -16.295 15.399 1.00 43.31 156 LEU A O 1
ATOM 1224 N N . PHE A 1 157 ? 8.252 -16.264 17.535 1.00 46.31 157 PHE A N 1
ATOM 1225 C CA . PHE A 1 157 ? 7.934 -14.841 17.740 1.00 46.31 157 PHE A CA 1
ATOM 1226 C C . PHE A 1 157 ? 8.888 -14.167 18.740 1.00 46.31 157 PHE A C 1
ATOM 1228 O O . PHE A 1 157 ? 8.483 -13.763 19.826 1.00 46.31 157 PHE A O 1
ATOM 1235 N N . ASN A 1 158 ? 10.169 -14.030 18.385 1.00 32.16 158 ASN A N 1
ATOM 1236 C CA . ASN A 1 158 ? 11.102 -13.180 19.133 1.00 32.16 158 ASN A CA 1
ATOM 1237 C C . ASN A 1 158 ? 11.389 -11.880 18.352 1.00 32.16 158 ASN A C 1
ATOM 1239 O O . ASN A 1 158 ? 12.213 -11.897 17.437 1.00 32.16 158 ASN A O 1
ATOM 1243 N N . PRO A 1 159 ? 10.740 -10.746 18.684 1.00 50.28 159 PRO A N 1
ATOM 1244 C CA . PRO A 1 159 ? 10.969 -9.457 18.045 1.00 50.28 159 PRO A CA 1
ATOM 1245 C C . PRO A 1 159 ? 12.061 -8.683 18.797 1.00 50.28 159 PRO A C 1
ATOM 1247 O O . PRO A 1 159 ? 11.838 -7.569 19.263 1.00 50.28 159 PRO A O 1
ATOM 1250 N N . ARG A 1 160 ? 13.246 -9.283 18.964 1.00 48.28 160 ARG A N 1
ATOM 1251 C CA . ARG A 1 160 ? 14.426 -8.581 19.502 1.00 48.28 160 ARG A CA 1
ATOM 1252 C C . ARG A 1 160 ? 15.559 -8.419 18.489 1.00 48.28 160 ARG A C 1
ATOM 1254 O O . ARG A 1 160 ? 16.721 -8.369 18.866 1.00 48.28 160 ARG A O 1
ATOM 1261 N N . PHE A 1 161 ? 15.180 -8.304 17.220 1.00 48.91 161 PHE A N 1
ATOM 1262 C CA . PHE A 1 161 ? 15.941 -7.641 16.162 1.00 48.91 161 PHE A CA 1
ATOM 1263 C C . PHE A 1 161 ? 14.955 -6.943 15.219 1.00 48.91 161 PHE A C 1
ATOM 1265 O O . PHE A 1 161 ? 14.716 -7.398 14.102 1.00 48.91 161 PHE A O 1
ATOM 1272 N N . ARG A 1 162 ? 14.339 -5.862 15.695 1.00 42.78 162 ARG A N 1
ATOM 1273 C CA . ARG A 1 162 ? 14.029 -4.690 14.875 1.00 42.78 162 ARG A CA 1
ATOM 1274 C C . ARG A 1 162 ? 13.724 -3.500 15.766 1.00 42.78 162 ARG A C 1
ATOM 1276 O O . ARG A 1 162 ? 13.010 -3.713 16.768 1.00 42.78 162 ARG A O 1
#

Nearest PDB structures (foldseek):
  3g67-assembly1_B  TM=5.165E-01  e=5.744E+00  Thermotoga maritima
  6s1k-assembly1_E  TM=4.841E-01  e=5.075E+00  Escherichia coli str. K-12 substr. MG1655star
  3g6b-assembly1_B  TM=4.280E-01  e=4.770E+00  Thermotoga maritima
  3zx6-assembly1_A  TM=4.487E-01  e=7.827E+00  Archaeoglobus fulgidus DSM 4304

Mean predicted aligned error: 16.74 Å

InterPro domains:
  IPR024605 NAD(P) transhydrogenase, alpha subunit, C-terminal [PF12769] (15-100)

Sequence (162 aa):
MEAIIEYISINQQELYIFILAIFVGVEVISKVPTVLHTPLMSGSNALSGVVIVGSIIVLGKTDPSNYLALSLGFLAVLLATLNVVGGFAVTNRMLEMFKKNQVKNKNHDFTDNRYLLPGSGGTLYRWYQDDESSGFCEKRKQHRPSRNDIGYFSLLFNPRFR

Radius of gyration: 28.44 Å; Cα contacts (8 Å, |Δi|>4): 52; chains: 1; bounding box: 54×56×81 Å

Organism: NCBI:txid641524

Solvent-accessible surface area (b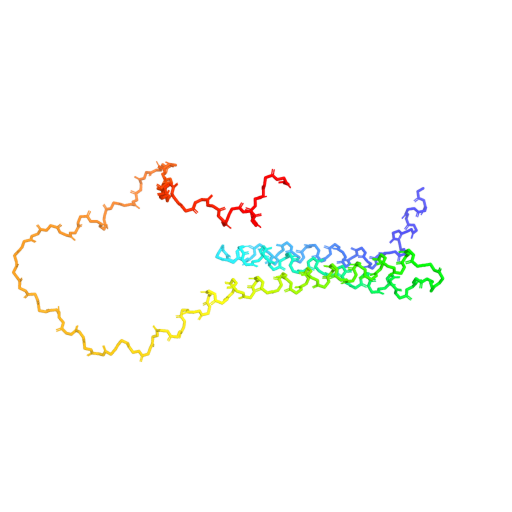ackbone atoms only — not comparable to full-atom values): 10466 Å² total; per-residue (Å²): 114,63,72,60,55,52,53,48,66,75,43,45,67,61,49,51,52,52,55,52,50,51,55,50,51,54,60,58,60,74,70,58,59,81,89,45,51,64,46,48,57,37,40,53,53,18,58,62,22,60,52,30,61,56,23,49,53,53,38,73,69,47,60,89,86,41,61,68,59,45,53,52,22,52,51,42,33,52,55,20,48,48,37,31,56,51,21,49,55,54,27,50,62,52,53,49,67,70,57,66,77,75,76,82,77,86,78,84,68,98,74,80,94,69,86,76,82,76,81,89,81,93,84,86,78,82,82,83,80,82,90,79,92,79,91,75,82,92,79,84,83,79,80,77,79,73,96,82,75,84,82,80,82,74,83,85,77,72,84,86,84,120

Foldseek 3Di:
DVVVVVVCVVCVPVVVCVVVVVVVVVVVVVPDDPLCPVLVVLLVQLVVLVQLVVLVVQLVPDDPVPPPSNVVSVVSNVVSVCSNVVSVVVSVVVVVVVVVVPPPPDPPDPDDPPPPDDDDDDDPPVPPPPDDDDDDDDDDPDPDDDDPPPDDPPPPDDPPDD

pLDDT: mean 73.29, std 23.23, range [32.16, 97.19]